Protein AF-A0A7T5E6T2-F1 (afdb_monomer)

Mean predicted aligned error: 6.25 Å

Structure (mmCIF, N/CA/C/O backbone):
data_AF-A0A7T5E6T2-F1
#
_entry.id   AF-A0A7T5E6T2-F1
#
loop_
_atom_site.group_PDB
_atom_site.id
_atom_site.type_symbol
_atom_site.label_atom_id
_atom_site.label_alt_id
_atom_site.label_comp_id
_atom_site.label_asym_id
_atom_site.label_entity_id
_atom_site.label_seq_id
_atom_site.pdbx_PDB_ins_code
_atom_site.Cartn_x
_atom_site.Cartn_y
_atom_site.Cartn_z
_atom_site.occupancy
_atom_site.B_iso_or_equiv
_atom_site.auth_seq_id
_atom_site.auth_comp_id
_atom_site.auth_asym_id
_atom_site.auth_atom_id
_atom_site.pdbx_PDB_model_num
ATOM 1 N N . MET A 1 1 ? 19.447 -19.735 -14.171 1.00 64.00 1 MET A N 1
ATOM 2 C CA . MET A 1 1 ? 18.869 -19.438 -12.833 1.00 64.00 1 MET A CA 1
ATOM 3 C C . MET A 1 1 ? 19.328 -18.117 -12.197 1.00 64.00 1 MET A C 1
ATOM 5 O O . MET A 1 1 ? 18.462 -17.393 -11.729 1.00 64.00 1 MET A O 1
ATOM 9 N N . ARG A 1 2 ? 20.623 -17.742 -12.170 1.00 75.25 2 ARG A N 1
ATOM 10 C CA . ARG A 1 2 ? 21.078 -16.485 -11.511 1.00 75.25 2 ARG A CA 1
ATOM 11 C C . ARG A 1 2 ? 20.467 -15.197 -12.093 1.00 75.25 2 ARG A C 1
ATOM 13 O O . ARG A 1 2 ? 20.034 -14.339 -11.336 1.00 75.25 2 ARG A O 1
ATOM 20 N N . ARG A 1 3 ? 20.360 -15.096 -13.424 1.00 78.25 3 ARG A N 1
ATOM 21 C CA . ARG A 1 3 ? 19.766 -13.928 -14.108 1.00 78.25 3 ARG A CA 1
ATOM 22 C C . ARG A 1 3 ? 18.276 -13.746 -13.797 1.00 78.25 3 ARG A C 1
ATOM 24 O O . ARG A 1 3 ? 17.857 -12.635 -13.524 1.00 78.25 3 ARG A O 1
ATOM 31 N N . ALA A 1 4 ? 17.506 -14.836 -13.750 1.00 82.62 4 ALA A N 1
ATOM 32 C CA . ALA A 1 4 ? 16.081 -14.789 -13.409 1.00 82.62 4 ALA A CA 1
ATOM 33 C C . ALA A 1 4 ? 15.840 -14.274 -11.980 1.00 82.62 4 ALA A C 1
ATOM 35 O O . ALA A 1 4 ? 14.944 -13.468 -11.763 1.00 82.62 4 ALA A O 1
ATOM 36 N N . LYS A 1 5 ? 16.687 -14.676 -11.019 1.00 85.06 5 LYS A N 1
ATOM 37 C CA . LYS A 1 5 ? 16.641 -14.144 -9.648 1.00 85.06 5 LYS A CA 1
ATOM 38 C C . LYS A 1 5 ? 16.941 -12.645 -9.617 1.00 85.06 5 LYS A C 1
ATOM 40 O O . LYS A 1 5 ? 16.196 -11.900 -8.997 1.00 85.06 5 LYS A O 1
ATOM 45 N N . ALA A 1 6 ? 17.989 -12.204 -10.314 1.00 88.75 6 ALA A N 1
ATOM 46 C CA . ALA A 1 6 ? 18.343 -10.786 -10.390 1.00 88.75 6 ALA A CA 1
ATOM 47 C C . ALA A 1 6 ? 17.222 -9.938 -11.017 1.00 88.75 6 ALA A C 1
ATOM 49 O O . ALA A 1 6 ? 16.879 -8.891 -10.480 1.00 88.75 6 ALA A O 1
ATOM 50 N N . VAL A 1 7 ? 16.603 -10.423 -12.098 1.00 92.75 7 VAL A N 1
ATOM 51 C CA . VAL A 1 7 ? 15.439 -9.770 -12.718 1.00 92.75 7 VAL A CA 1
ATOM 52 C C . VAL A 1 7 ? 14.261 -9.720 -11.747 1.00 92.75 7 VAL A C 1
ATOM 54 O O . VAL A 1 7 ? 13.666 -8.662 -11.582 1.00 92.75 7 VAL A O 1
ATOM 57 N N . GLY A 1 8 ? 13.964 -10.820 -11.050 1.00 92.69 8 GLY A N 1
ATOM 58 C CA . GLY A 1 8 ? 12.902 -10.859 -10.043 1.00 92.69 8 GLY A CA 1
ATOM 59 C C . GLY A 1 8 ? 13.106 -9.837 -8.921 1.00 92.69 8 GLY A C 1
ATOM 60 O O . GLY A 1 8 ? 12.185 -9.093 -8.600 1.00 92.69 8 GLY A O 1
ATOM 61 N N . PHE A 1 9 ? 14.322 -9.737 -8.373 1.00 94.12 9 PHE A N 1
ATOM 62 C CA . PHE A 1 9 ? 14.647 -8.720 -7.367 1.00 94.12 9 PHE A CA 1
ATOM 63 C C . PHE A 1 9 ? 14.574 -7.298 -7.923 1.00 94.12 9 PHE A C 1
ATOM 65 O O . PHE A 1 9 ? 14.091 -6.406 -7.231 1.00 94.12 9 PHE A O 1
ATOM 72 N N . GLY A 1 10 ? 15.004 -7.086 -9.168 1.00 95.81 10 GLY A N 1
ATOM 73 C CA . GLY A 1 10 ? 14.879 -5.795 -9.840 1.00 95.81 10 GLY A CA 1
ATOM 74 C C . GLY A 1 10 ? 13.421 -5.357 -9.984 1.00 95.81 10 GLY A C 1
ATOM 75 O O . GLY A 1 10 ? 13.083 -4.231 -9.633 1.00 95.81 10 GLY A O 1
ATOM 76 N N . LEU A 1 11 ? 12.544 -6.262 -10.429 1.00 96.00 11 LEU A N 1
ATOM 77 C CA . LEU A 1 11 ? 11.109 -5.998 -10.564 1.00 96.00 11 LEU A CA 1
ATOM 78 C C . LEU A 1 11 ? 10.440 -5.749 -9.211 1.00 96.00 11 LEU A C 1
ATOM 80 O O . LEU A 1 11 ? 9.658 -4.811 -9.089 1.00 96.00 11 LEU A O 1
ATOM 84 N N . LEU A 1 12 ? 10.778 -6.540 -8.188 1.00 95.25 12 LEU A N 1
ATOM 85 C CA . LEU A 1 12 ? 10.280 -6.322 -6.830 1.00 95.25 12 LEU A CA 1
ATOM 86 C C . LEU A 1 12 ? 10.723 -4.956 -6.290 1.00 95.25 12 LEU A C 1
ATOM 88 O O . LEU A 1 12 ? 9.910 -4.225 -5.733 1.00 95.25 12 LEU A O 1
ATOM 92 N N . GLY A 1 13 ? 11.991 -4.591 -6.487 1.00 96.69 13 GLY A N 1
ATOM 93 C CA . GLY A 1 13 ? 12.519 -3.288 -6.089 1.00 96.69 13 GLY A CA 1
ATOM 94 C C . GLY A 1 13 ? 11.804 -2.139 -6.796 1.00 96.69 13 GLY A C 1
ATOM 95 O O . GLY A 1 13 ? 11.354 -1.205 -6.138 1.00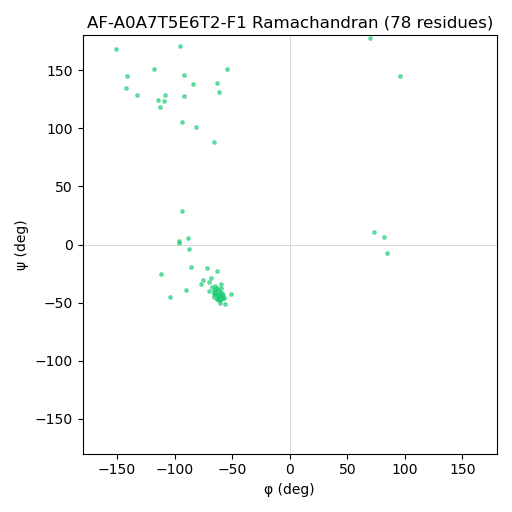 96.69 13 GLY A O 1
ATOM 96 N N . ALA A 1 14 ? 11.630 -2.236 -8.116 1.00 97.12 14 ALA A N 1
ATOM 97 C CA . ALA A 1 14 ? 10.882 -1.249 -8.889 1.00 97.12 14 ALA A CA 1
ATOM 98 C C . ALA A 1 14 ? 9.435 -1.117 -8.387 1.00 97.12 14 ALA A C 1
ATOM 100 O O . ALA A 1 14 ? 8.977 -0.006 -8.141 1.00 97.12 14 ALA A O 1
ATOM 101 N N . TYR A 1 15 ? 8.748 -2.236 -8.145 1.00 96.25 15 TYR A N 1
ATOM 102 C CA . TYR A 1 15 ? 7.388 -2.254 -7.608 1.00 96.25 15 TYR A CA 1
ATOM 103 C C . TYR A 1 15 ? 7.288 -1.580 -6.229 1.00 96.25 15 TYR A C 1
ATOM 105 O O . TYR A 1 15 ? 6.398 -0.757 -6.014 1.00 96.25 15 TYR A O 1
ATOM 113 N N . LEU A 1 16 ? 8.215 -1.864 -5.308 1.00 95.62 16 LEU A N 1
ATOM 114 C CA . LEU A 1 16 ? 8.235 -1.240 -3.979 1.00 95.62 16 LEU A CA 1
ATOM 115 C C . LEU A 1 16 ? 8.562 0.260 -4.041 1.00 95.62 16 LEU A C 1
ATOM 117 O O . LEU A 1 16 ? 7.974 1.045 -3.298 1.00 95.62 16 LEU A O 1
ATOM 121 N N . LEU A 1 17 ? 9.451 0.681 -4.945 1.00 96.94 17 LEU A N 1
ATOM 122 C CA . LEU A 1 17 ? 9.727 2.101 -5.184 1.00 96.94 17 LEU A CA 1
ATOM 123 C C . LEU A 1 17 ? 8.508 2.820 -5.773 1.00 96.94 17 LEU A C 1
ATOM 125 O O . LEU A 1 17 ? 8.166 3.916 -5.330 1.00 96.94 17 LEU A O 1
ATOM 129 N N . SER A 1 18 ? 7.809 2.194 -6.723 1.00 96.06 18 SER A N 1
ATOM 130 C CA . SER A 1 18 ? 6.550 2.715 -7.260 1.00 96.06 18 SER A CA 1
ATOM 131 C C . SER A 1 18 ? 5.463 2.796 -6.190 1.00 96.06 18 SER A C 1
ATOM 133 O O . SER A 1 18 ? 4.719 3.773 -6.169 1.00 96.06 18 SER A O 1
ATOM 135 N N . TYR A 1 19 ? 5.401 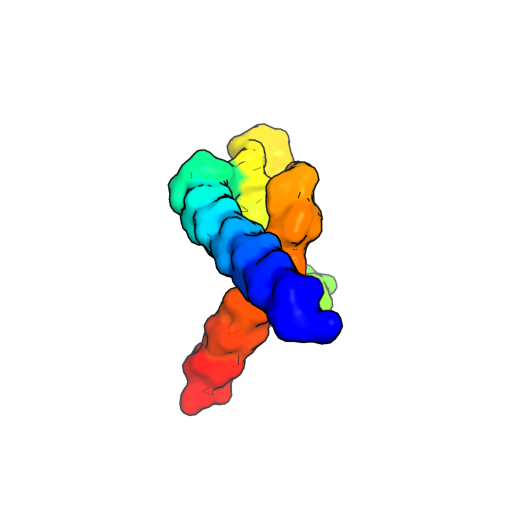1.830 -5.269 1.00 94.19 19 TYR A N 1
ATOM 136 C CA . TYR A 1 19 ? 4.503 1.900 -4.119 1.00 94.19 19 TYR A CA 1
ATOM 137 C C . TYR A 1 19 ? 4.825 3.099 -3.226 1.00 94.19 19 TYR A C 1
ATOM 139 O O . TYR A 1 19 ? 3.925 3.865 -2.893 1.00 94.19 19 TYR A O 1
ATOM 147 N N . ALA A 1 20 ? 6.099 3.304 -2.877 1.00 93.12 20 ALA A N 1
ATOM 148 C CA . ALA A 1 20 ? 6.519 4.445 -2.065 1.00 93.12 20 ALA A CA 1
ATOM 149 C C . ALA A 1 20 ? 6.160 5.782 -2.733 1.00 93.12 20 ALA A C 1
ATOM 151 O O . ALA A 1 20 ? 5.639 6.681 -2.076 1.00 93.12 20 ALA A O 1
ATOM 152 N N . TYR A 1 21 ? 6.357 5.891 -4.049 1.00 94.50 21 TYR A N 1
ATOM 153 C CA . TYR A 1 21 ? 5.912 7.047 -4.823 1.00 94.50 21 TYR A CA 1
ATOM 154 C C . TYR A 1 21 ? 4.386 7.227 -4.758 1.00 94.50 21 TYR A C 1
ATOM 156 O O . TYR A 1 21 ? 3.900 8.306 -4.415 1.00 94.50 21 TYR A O 1
ATOM 164 N N . ALA A 1 22 ? 3.616 6.168 -5.025 1.00 91.31 22 ALA A N 1
ATOM 165 C CA . ALA A 1 22 ? 2.156 6.214 -4.974 1.00 91.31 22 ALA A CA 1
ATOM 166 C C . ALA A 1 22 ? 1.645 6.612 -3.582 1.00 91.31 22 ALA A C 1
ATOM 168 O O . ALA A 1 22 ? 0.705 7.396 -3.471 1.00 91.31 22 ALA A O 1
ATOM 169 N N . ARG A 1 23 ? 2.309 6.154 -2.519 1.00 88.81 23 ARG A N 1
ATOM 170 C CA . ARG A 1 23 ? 1.977 6.490 -1.133 1.00 88.81 23 ARG A CA 1
ATOM 171 C C . ARG A 1 23 ? 2.042 7.989 -0.848 1.00 88.81 23 ARG A C 1
ATOM 173 O O . ARG A 1 23 ? 1.259 8.468 -0.036 1.00 88.81 23 ARG A O 1
ATOM 180 N N . VAL A 1 24 ? 2.966 8.695 -1.497 1.00 89.19 24 VAL A N 1
ATOM 181 C CA . VAL A 1 24 ? 3.211 10.129 -1.292 1.00 89.19 24 VAL A CA 1
ATOM 182 C C . VAL A 1 24 ? 2.361 10.991 -2.225 1.00 89.19 24 VAL A C 1
ATOM 184 O O . VAL A 1 24 ? 1.867 12.034 -1.806 1.00 89.19 24 VAL A O 1
ATOM 187 N N . PHE A 1 25 ? 2.186 10.573 -3.482 1.00 90.06 25 PHE A N 1
ATOM 188 C CA . PHE A 1 25 ? 1.620 11.437 -4.526 1.00 90.06 25 PHE A CA 1
ATOM 189 C C . PHE A 1 25 ? 0.232 11.023 -5.026 1.00 90.06 25 PHE A C 1
ATOM 191 O O . PHE A 1 25 ? -0.512 11.875 -5.507 1.00 90.06 25 PHE A O 1
ATOM 198 N N . VAL A 1 26 ? -0.123 9.740 -4.923 1.00 87.56 26 VAL A N 1
ATOM 199 C CA . VAL A 1 26 ? -1.382 9.192 -5.459 1.00 87.56 26 VAL A CA 1
ATOM 200 C C . VAL A 1 26 ? -2.392 8.941 -4.343 1.00 87.56 26 VAL A C 1
ATOM 202 O O . VAL A 1 26 ? -3.563 9.277 -4.470 1.00 87.56 26 VAL A O 1
ATOM 205 N N . PHE A 1 27 ? -1.961 8.349 -3.232 1.00 88.38 27 PHE A N 1
ATOM 206 C CA . PHE A 1 27 ? -2.849 8.049 -2.114 1.00 88.38 27 PHE A CA 1
ATOM 207 C C . PHE A 1 27 ? -3.041 9.302 -1.270 1.00 88.38 27 PHE A C 1
ATOM 209 O O . PHE A 1 27 ? -2.185 9.677 -0.474 1.00 88.38 27 PHE A O 1
ATOM 216 N N . HIS A 1 28 ? -4.181 9.956 -1.459 1.00 84.94 28 HIS A N 1
ATOM 217 C CA . HIS A 1 28 ? -4.475 11.246 -0.845 1.00 84.94 28 HIS A CA 1
ATOM 218 C C . HIS A 1 28 ? -4.855 11.138 0.629 1.00 84.94 28 HIS A C 1
ATOM 220 O O . HIS A 1 28 ? -4.564 12.040 1.409 1.00 84.94 28 HIS A O 1
ATOM 226 N N . ALA A 1 29 ? -5.534 10.055 0.998 1.00 84.50 29 ALA A N 1
ATOM 227 C CA . ALA A 1 29 ? -5.994 9.813 2.355 1.00 84.50 29 ALA A CA 1
ATOM 228 C C . ALA A 1 29 ? -6.076 8.312 2.636 1.00 84.50 29 ALA A C 1
ATOM 230 O O . ALA A 1 29 ? -5.965 7.480 1.729 1.00 84.50 29 ALA A O 1
ATOM 231 N N . VAL A 1 30 ? -6.252 7.978 3.912 1.00 84.75 30 VAL A N 1
ATOM 232 C CA . VAL A 1 30 ? -6.479 6.614 4.378 1.00 84.75 30 VAL A CA 1
ATOM 233 C C . VAL A 1 30 ? -7.645 6.599 5.348 1.00 84.75 30 VAL A C 1
ATOM 235 O O . VAL A 1 30 ? -7.657 7.352 6.319 1.00 84.75 30 VAL A O 1
ATOM 238 N N . GLU A 1 31 ? -8.602 5.722 5.095 1.00 85.38 31 GLU A N 1
ATOM 239 C CA . GLU A 1 31 ? -9.627 5.368 6.064 1.00 85.38 31 GLU A CA 1
ATOM 240 C C . GLU A 1 31 ? -9.147 4.159 6.858 1.00 85.38 31 GLU A C 1
ATOM 242 O O . GLU A 1 31 ? -8.708 3.156 6.291 1.00 85.38 31 GLU A O 1
ATOM 247 N N . GLN A 1 32 ? -9.179 4.274 8.183 1.00 82.50 32 GLN A N 1
ATOM 248 C CA . GLN A 1 32 ? -8.776 3.209 9.089 1.00 82.50 32 GLN A CA 1
ATOM 249 C C . GLN A 1 32 ? -10.011 2.660 9.783 1.00 82.50 32 GLN A C 1
ATOM 251 O O . GLN A 1 32 ? -10.740 3.389 10.447 1.00 82.50 32 GLN A O 1
ATOM 256 N N . TYR A 1 33 ? -10.211 1.361 9.651 1.00 79.31 33 TYR A N 1
ATOM 257 C CA . TYR A 1 33 ? -11.289 0.634 10.293 1.00 79.31 33 TYR A CA 1
ATOM 258 C C . TYR A 1 33 ? -10.687 -0.215 11.400 1.00 79.31 33 TYR A C 1
ATOM 260 O O . TYR A 1 33 ? -9.737 -0.952 11.155 1.00 79.31 33 TYR A O 1
ATOM 268 N N . THR A 1 34 ? -11.232 -0.126 12.610 1.00 72.56 34 THR A N 1
ATOM 269 C CA . THR A 1 34 ? -10.766 -0.885 13.787 1.00 72.56 34 THR A CA 1
ATOM 270 C C . THR A 1 34 ? -11.423 -2.264 13.905 1.00 72.56 34 THR A C 1
ATOM 272 O O . THR A 1 34 ? -11.078 -3.041 14.789 1.00 72.56 34 THR A O 1
ATOM 275 N N . GLY A 1 35 ? -12.370 -2.586 13.017 1.00 66.88 35 GLY A N 1
ATOM 276 C CA . GLY A 1 35 ? -13.153 -3.826 13.048 1.00 66.88 35 GLY A CA 1
ATOM 277 C C . GLY A 1 35 ? -14.387 -3.781 13.961 1.00 66.88 35 GLY A C 1
ATOM 278 O O . GLY A 1 35 ? -15.210 -4.687 13.897 1.00 66.88 35 GLY A O 1
ATOM 279 N N . ALA A 1 36 ? -14.572 -2.721 14.758 1.00 61.34 36 ALA A N 1
ATOM 280 C CA . ALA A 1 36 ? -15.754 -2.555 15.614 1.00 61.34 36 ALA A CA 1
ATOM 281 C C . ALA A 1 36 ? -17.046 -2.238 14.825 1.00 61.34 36 ALA A C 1
ATOM 283 O O . ALA A 1 36 ? -18.147 -2.476 15.310 1.00 61.34 36 ALA A O 1
ATOM 284 N N . GLU A 1 37 ? -16.922 -1.751 13.586 1.00 58.91 37 GLU A N 1
ATOM 285 C CA . GLU A 1 37 ? -18.033 -1.281 12.739 1.00 58.91 37 GLU A CA 1
ATOM 286 C C . GLU A 1 37 ? -18.597 -2.364 11.793 1.00 58.91 37 GLU A C 1
ATOM 288 O O . GLU A 1 37 ? -19.044 -2.071 10.685 1.00 58.91 37 GLU A O 1
ATOM 293 N N 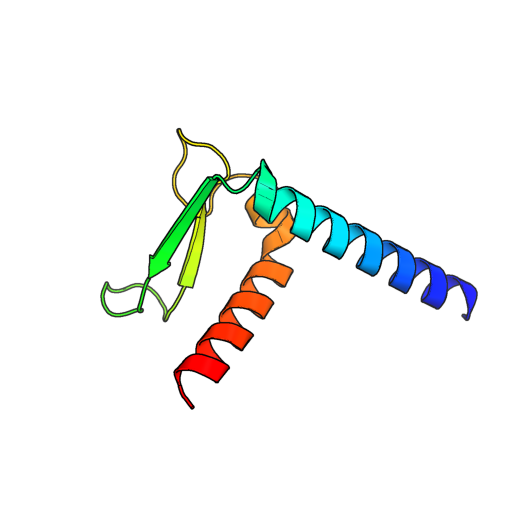. GLY A 1 38 ? -18.527 -3.646 12.171 1.00 58.19 38 GLY A N 1
ATOM 294 C CA . GLY A 1 38 ? -19.055 -4.750 11.351 1.00 58.19 38 GLY A CA 1
ATOM 295 C C . GLY A 1 38 ? -18.227 -5.084 10.101 1.00 58.19 38 GLY A C 1
ATOM 296 O O . GLY A 1 38 ? -18.660 -5.868 9.257 1.00 58.19 38 GLY A O 1
ATOM 297 N N . LYS A 1 39 ? -17.022 -4.520 9.978 1.00 57.78 39 LYS A N 1
ATOM 298 C CA . LYS A 1 39 ? -16.041 -4.875 8.942 1.00 57.78 39 LYS A CA 1
ATOM 299 C C . LYS A 1 39 ? -15.108 -5.972 9.459 1.00 57.78 39 LYS A C 1
ATOM 301 O O . LYS A 1 39 ? -14.787 -6.017 10.643 1.00 57.78 39 LYS A O 1
ATOM 306 N N . SER A 1 40 ? -14.682 -6.870 8.569 1.00 59.56 40 SER A N 1
ATOM 307 C CA . SER A 1 40 ? -13.828 -8.018 8.894 1.00 59.56 40 SER A CA 1
ATOM 308 C C . SER A 1 40 ? -12.432 -7.571 9.362 1.00 59.56 40 SER A C 1
ATOM 310 O O . SER A 1 40 ? -11.516 -7.438 8.551 1.00 59.56 40 SER A O 1
ATOM 312 N N . GLY A 1 41 ? -12.284 -7.335 10.667 1.00 67.94 41 GLY A N 1
ATOM 313 C CA . GLY A 1 41 ? -11.026 -6.971 11.323 1.00 67.94 41 GLY A CA 1
ATOM 314 C C . GLY A 1 41 ? -10.496 -5.566 10.989 1.00 67.94 41 GLY A C 1
ATOM 315 O O . GLY A 1 41 ? -11.095 -4.840 10.189 1.00 67.94 41 GLY A O 1
ATOM 316 N N . PRO A 1 42 ? -9.371 -5.161 11.610 1.00 73.38 42 PRO A N 1
ATOM 317 C CA . PRO A 1 42 ? -8.734 -3.891 11.304 1.00 73.38 42 PRO A CA 1
ATOM 318 C C . PRO A 1 42 ? -8.270 -3.810 9.840 1.00 73.38 42 PRO A C 1
ATOM 320 O O . PRO A 1 42 ? -7.598 -4.721 9.353 1.00 73.38 42 PRO A O 1
ATOM 323 N N . ARG A 1 43 ? -8.603 -2.722 9.136 1.00 79.38 43 ARG A N 1
ATOM 324 C CA . ARG A 1 43 ? -8.341 -2.524 7.694 1.00 79.38 43 ARG A CA 1
ATOM 325 C C . ARG A 1 43 ? -7.946 -1.076 7.408 1.00 79.38 43 ARG A C 1
ATOM 327 O O . ARG A 1 43 ? -8.487 -0.165 8.029 1.00 79.38 43 ARG A O 1
ATOM 334 N N . LYS A 1 44 ? -7.051 -0.858 6.442 1.00 81.69 44 LYS A N 1
ATOM 335 C CA . LYS A 1 44 ? -6.721 0.458 5.886 1.00 81.69 44 LYS A CA 1
ATOM 336 C C . LYS A 1 44 ? -7.149 0.524 4.420 1.00 81.69 44 LYS A C 1
ATOM 338 O O . LYS A 1 44 ? -6.711 -0.263 3.584 1.00 81.69 44 LYS A O 1
ATOM 343 N N . ASP A 1 45 ? -7.970 1.509 4.093 1.00 84.81 45 ASP A N 1
ATOM 344 C CA . ASP A 1 45 ? -8.388 1.771 2.722 1.00 84.81 45 ASP A CA 1
ATOM 345 C C . ASP A 1 45 ? -7.830 3.090 2.235 1.00 84.81 45 ASP A C 1
ATOM 347 O O . ASP A 1 45 ? -8.121 4.148 2.787 1.00 84.81 45 ASP A O 1
ATOM 351 N N . TYR A 1 46 ? -7.013 3.026 1.187 1.00 84.56 46 TYR A N 1
ATOM 352 C CA . TYR A 1 46 ? -6.447 4.224 0.593 1.00 84.56 46 TYR A CA 1
ATOM 353 C C . TYR A 1 46 ? -7.415 4.839 -0.403 1.00 84.56 46 TYR A C 1
ATOM 355 O O . TYR A 1 46 ? -8.041 4.144 -1.204 1.00 84.56 46 TYR A O 1
ATOM 363 N N . ILE A 1 47 ? -7.499 6.162 -0.358 1.00 85.62 47 ILE A N 1
ATOM 364 C CA . ILE A 1 47 ? -8.251 6.966 -1.310 1.00 85.62 47 ILE A CA 1
ATOM 365 C C . ILE A 1 47 ? -7.276 7.383 -2.407 1.00 85.62 47 ILE A C 1
ATOM 367 O O . ILE A 1 47 ? -6.409 8.234 -2.186 1.00 85.62 47 ILE A O 1
ATOM 371 N N . THR A 1 48 ? -7.387 6.763 -3.582 1.00 83.19 48 THR A N 1
ATOM 372 C CA . THR A 1 48 ? -6.504 7.056 -4.727 1.00 83.19 48 THR A CA 1
ATOM 373 C C . THR A 1 48 ? -6.993 8.238 -5.561 1.00 83.19 48 THR A C 1
ATOM 375 O O . THR A 1 48 ? -6.222 8.833 -6.306 1.00 83.19 48 THR A O 1
ATOM 378 N N . LYS A 1 49 ? -8.277 8.596 -5.435 1.00 79.75 49 LYS A N 1
ATOM 379 C CA . LYS A 1 49 ? -8.915 9.733 -6.107 1.00 79.75 49 LYS A CA 1
ATOM 380 C C . LYS A 1 49 ? -9.907 10.386 -5.156 1.00 79.75 49 LYS A C 1
ATOM 382 O O . LYS A 1 49 ? -10.669 9.689 -4.498 1.00 79.75 49 LYS A O 1
ATOM 387 N N . ARG A 1 50 ? -9.893 11.720 -5.074 1.00 75.00 50 ARG A N 1
ATOM 388 C CA . ARG A 1 50 ? -10.675 12.486 -4.080 1.00 75.00 50 ARG A CA 1
ATOM 389 C C . ARG A 1 50 ? -12.194 12.341 -4.220 1.00 75.00 50 ARG A C 1
ATOM 391 O O . ARG A 1 50 ? -12.910 12.597 -3.264 1.00 75.00 50 ARG A O 1
ATOM 398 N N . ASP A 1 51 ? -12.667 11.975 -5.401 1.00 82.56 51 ASP A N 1
ATOM 399 C CA . ASP A 1 51 ? -14.074 11.800 -5.759 1.00 82.56 51 ASP A CA 1
ATOM 400 C C . ASP A 1 51 ? -14.547 10.343 -5.654 1.00 82.56 51 ASP A C 1
ATOM 402 O O . ASP A 1 51 ? -15.691 10.047 -5.998 1.00 82.56 51 ASP A O 1
ATOM 406 N N . ARG A 1 52 ? -13.683 9.422 -5.205 1.00 78.25 52 ARG A N 1
ATOM 407 C CA . ARG A 1 52 ? -13.994 7.993 -5.141 1.00 78.25 52 ARG A CA 1
ATOM 408 C C . ARG A 1 52 ? -13.966 7.439 -3.719 1.00 78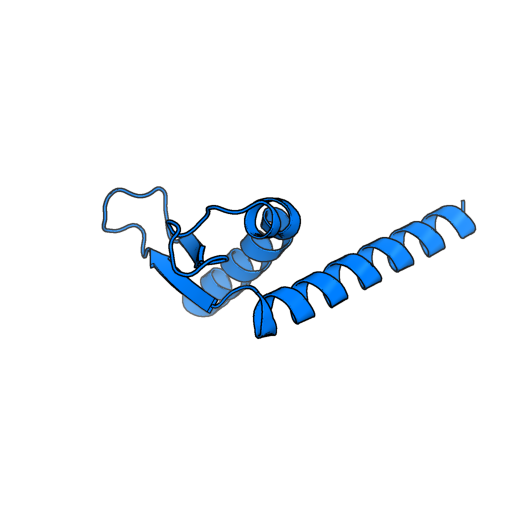.25 52 ARG A C 1
ATOM 410 O O . ARG A 1 52 ? -13.200 7.934 -2.892 1.00 78.25 52 ARG A O 1
ATOM 417 N N . PRO A 1 53 ? -14.759 6.387 -3.449 1.00 83.69 53 PRO A N 1
ATOM 418 C CA . PRO A 1 53 ? -14.689 5.649 -2.196 1.00 83.69 53 PRO A CA 1
ATOM 419 C C . PRO A 1 53 ? -13.281 5.126 -1.887 1.00 83.69 53 PRO A C 1
ATOM 421 O O . PRO A 1 53 ? -12.491 4.806 -2.781 1.00 83.69 53 PRO A O 1
ATOM 424 N N . ALA A 1 54 ? -12.975 4.999 -0.597 1.00 84.19 54 ALA A N 1
ATOM 425 C CA . ALA A 1 54 ? -11.733 4.392 -0.145 1.00 84.19 54 ALA A CA 1
ATOM 426 C C . ALA A 1 54 ? -11.657 2.912 -0.565 1.00 84.19 54 ALA A C 1
ATOM 428 O O . ALA A 1 54 ? -12.640 2.172 -0.498 1.00 84.19 54 ALA A O 1
ATOM 429 N N . GLY A 1 55 ? -10.475 2.470 -1.003 1.00 82.81 55 GLY A N 1
ATOM 430 C CA . GLY A 1 55 ? -10.272 1.112 -1.516 1.00 82.81 55 GLY A CA 1
ATOM 431 C C . GLY A 1 55 ? -10.694 0.916 -2.978 1.00 82.81 55 GLY A C 1
ATOM 432 O O . GL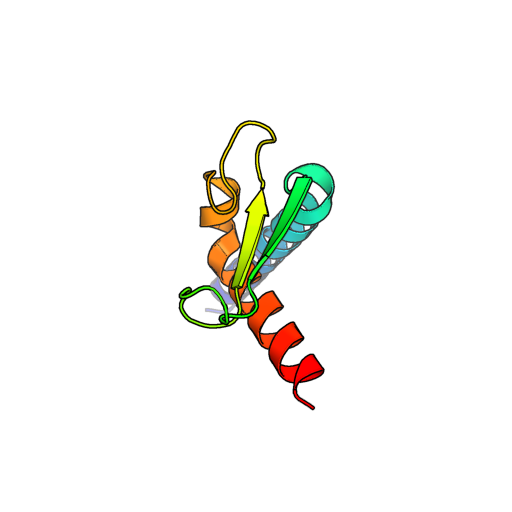Y A 1 55 ? -10.650 -0.207 -3.485 1.00 82.81 55 GLY A O 1
ATOM 433 N N . GLU A 1 56 ? -11.071 1.990 -3.675 1.00 82.06 56 GLU A N 1
ATOM 434 C CA . GLU A 1 56 ? -11.239 1.996 -5.127 1.00 82.06 56 GLU A CA 1
ATOM 435 C C . GLU A 1 56 ? -9.988 2.489 -5.868 1.00 82.06 56 GLU A C 1
ATOM 437 O O . GLU A 1 56 ? -9.037 3.004 -5.285 1.00 82.06 56 GLU A O 1
ATOM 442 N N . GLY A 1 57 ? -10.004 2.339 -7.195 1.00 85.88 57 GLY A N 1
ATOM 443 C CA . GLY A 1 57 ? -8.904 2.732 -8.070 1.00 85.88 57 GLY A CA 1
ATOM 444 C C . GLY A 1 57 ? -7.973 1.569 -8.388 1.00 85.88 57 GLY A C 1
ATOM 445 O O . GLY A 1 57 ? -7.737 0.674 -7.577 1.00 85.88 57 GLY A O 1
ATOM 446 N N . TRP A 1 58 ? -7.444 1.570 -9.608 1.00 89.81 58 TRP A N 1
ATOM 447 C CA . TRP A 1 58 ? -6.556 0.501 -10.059 1.00 89.81 58 TRP A CA 1
ATOM 448 C C . TRP A 1 58 ? -5.224 0.537 -9.301 1.00 89.81 58 TRP A C 1
ATOM 450 O O . TRP A 1 58 ? -4.628 -0.508 -9.068 1.00 89.81 58 TRP A O 1
ATOM 460 N N . GLU A 1 59 ? -4.793 1.715 -8.846 1.00 90.06 59 GLU A N 1
ATOM 461 C CA . GLU A 1 59 ? -3.575 1.903 -8.061 1.00 90.06 59 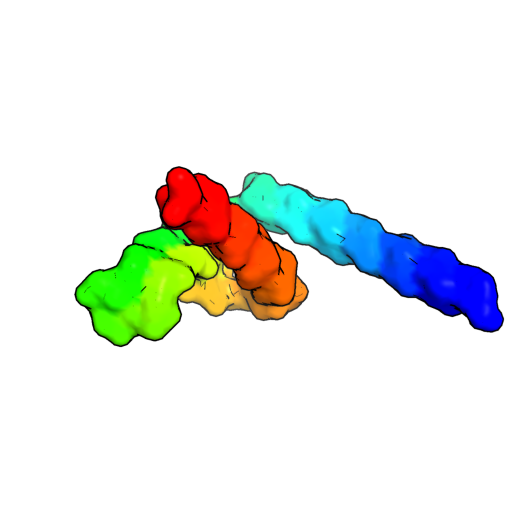GLU A CA 1
ATOM 462 C C . GLU A 1 59 ? -3.674 1.174 -6.716 1.00 90.06 59 GLU A C 1
ATOM 464 O O . GLU A 1 59 ? -2.736 0.488 -6.313 1.00 90.06 59 GLU A O 1
ATOM 469 N N . TYR A 1 60 ? -4.833 1.253 -6.052 1.00 88.56 60 TYR A N 1
ATOM 470 C CA . TYR A 1 60 ? -5.090 0.510 -4.818 1.00 88.56 60 TYR A CA 1
ATOM 471 C C . TYR A 1 60 ? -5.002 -0.999 -5.059 1.00 88.56 60 TYR A C 1
ATOM 473 O O . TYR A 1 60 ? -4.341 -1.702 -4.301 1.00 88.56 60 TYR A O 1
ATOM 481 N N . GLN A 1 61 ? -5.602 -1.493 -6.146 1.00 90.25 61 GLN A N 1
ATOM 482 C CA . GLN A 1 61 ? -5.586 -2.918 -6.492 1.00 90.25 61 GLN A CA 1
ATOM 483 C C . GLN A 1 61 ? -4.176 -3.422 -6.825 1.00 90.25 61 GLN A C 1
ATOM 485 O O . GLN A 1 61 ? -3.773 -4.481 -6.348 1.00 90.25 61 GLN A O 1
ATOM 490 N N . VAL A 1 62 ? -3.399 -2.646 -7.590 1.00 93.69 62 VAL A N 1
ATOM 491 C CA . VAL A 1 62 ? -2.005 -2.975 -7.932 1.00 93.69 62 VAL A CA 1
ATOM 492 C C . VAL A 1 62 ? -1.146 -3.092 -6.680 1.00 93.69 62 VAL A C 1
ATOM 494 O O . VAL A 1 62 ? -0.323 -4.000 -6.591 1.00 93.69 62 VAL A O 1
ATOM 497 N N . PHE A 1 63 ? -1.346 -2.201 -5.710 1.00 93.81 63 PHE A N 1
ATOM 498 C CA . PHE A 1 63 ? -0.526 -2.145 -4.504 1.00 93.81 63 PHE A CA 1
ATOM 499 C C . PHE A 1 63 ? -1.107 -2.886 -3.297 1.00 93.81 63 PHE A C 1
ATOM 501 O O . PHE A 1 63 ? -0.469 -2.918 -2.239 1.00 93.81 63 PHE A O 1
ATOM 508 N N . LEU A 1 64 ? -2.270 -3.526 -3.445 1.00 91.00 64 LEU A N 1
ATOM 509 C CA . LEU A 1 64 ? -2.971 -4.223 -2.368 1.00 91.00 64 LEU A CA 1
ATOM 510 C C . LEU A 1 64 ? -2.075 -5.206 -1.592 1.00 91.00 64 LEU A C 1
ATOM 512 O O . LEU A 1 64 ? -2.124 -5.182 -0.361 1.00 91.00 64 LEU A O 1
ATOM 516 N N . PRO A 1 65 ? -1.204 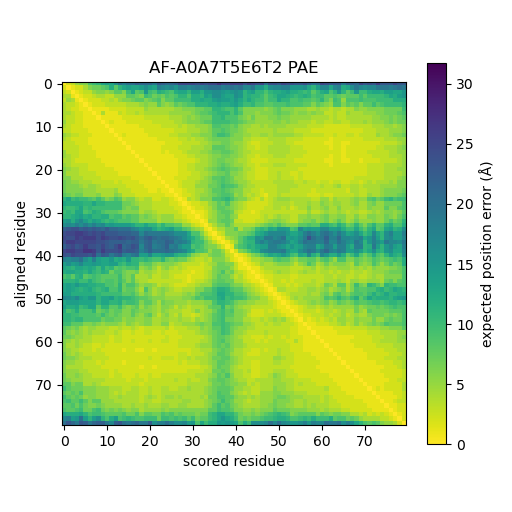-6.018 -2.232 1.00 92.94 65 PRO A N 1
ATOM 517 C CA . PRO A 1 65 ? -0.306 -6.902 -1.492 1.00 92.94 65 PRO A CA 1
ATOM 518 C C . PRO A 1 65 ? 0.614 -6.151 -0.520 1.00 92.94 65 PRO A C 1
ATOM 520 O O . PRO A 1 65 ? 0.772 -6.566 0.627 1.00 92.94 65 PRO A O 1
ATOM 523 N N . THR A 1 66 ? 1.189 -5.022 -0.942 1.00 93.50 66 THR A N 1
ATOM 524 C CA . THR A 1 66 ? 2.091 -4.222 -0.096 1.00 93.50 66 THR A CA 1
ATOM 525 C C . THR A 1 66 ? 1.328 -3.533 1.024 1.00 93.50 66 THR A C 1
ATOM 527 O O . THR A 1 66 ? 1.785 -3.519 2.165 1.00 93.50 66 THR A O 1
ATOM 530 N N . ILE A 1 67 ? 0.134 -3.026 0.711 1.00 90.62 67 ILE A N 1
ATOM 531 C CA . ILE A 1 67 ? -0.783 -2.416 1.677 1.00 90.62 67 ILE A CA 1
ATOM 532 C C . ILE A 1 67 ? -1.109 -3.408 2.799 1.00 90.62 67 ILE A C 1
ATOM 534 O O . ILE A 1 67 ? -1.001 -3.064 3.973 1.00 90.62 67 ILE A O 1
ATOM 538 N N . LYS A 1 68 ? -1.431 -4.663 2.459 1.00 89.25 68 LYS A N 1
ATOM 539 C CA . LYS A 1 68 ? -1.724 -5.712 3.448 1.00 89.25 68 LYS A CA 1
ATOM 540 C C . LYS A 1 68 ? -0.526 -6.083 4.315 1.00 89.25 68 LYS A C 1
ATOM 542 O O . LYS A 1 68 ? -0.695 -6.328 5.508 1.00 89.25 68 LYS A O 1
ATOM 547 N N . VAL A 1 69 ? 0.681 -6.078 3.755 1.00 90.62 69 VAL A N 1
ATOM 548 C CA . VAL A 1 69 ? 1.905 -6.272 4.545 1.00 90.62 69 VAL A CA 1
ATOM 549 C C . VAL A 1 69 ? 2.114 -5.109 5.523 1.00 90.62 69 VAL A C 1
ATOM 551 O O . VAL A 1 69 ? 2.372 -5.348 6.701 1.00 90.62 69 VAL A O 1
ATOM 554 N N . GLU A 1 70 ? 1.947 -3.860 5.078 1.00 88.31 70 GLU A N 1
ATOM 555 C CA . GLU A 1 70 ? 2.051 -2.669 5.936 1.00 88.31 70 GLU A CA 1
ATOM 556 C C . GLU A 1 70 ? 1.014 -2.688 7.073 1.00 88.31 70 GLU A C 1
ATOM 558 O O . GLU A 1 70 ? 1.348 -2.409 8.229 1.00 88.31 70 GLU A O 1
ATOM 563 N N . GLU A 1 71 ? -0.236 -3.046 6.764 1.00 86.50 71 GLU A N 1
ATOM 564 C CA . GLU A 1 71 ? -1.299 -3.259 7.753 1.00 86.50 71 GLU A CA 1
ATOM 565 C C . GLU A 1 71 ? -0.897 -4.309 8.791 1.00 86.50 71 GLU A C 1
ATOM 567 O O . GLU A 1 71 ? -0.960 -4.036 9.989 1.00 86.50 71 GLU A O 1
ATOM 572 N N . GLY A 1 72 ? -0.441 -5.484 8.345 1.00 84.62 72 GLY A N 1
ATOM 573 C CA . GLY A 1 72 ? -0.032 -6.575 9.229 1.00 84.62 72 GLY A CA 1
ATOM 574 C C . GLY A 1 72 ? 1.102 -6.178 10.173 1.00 84.62 72 GLY A C 1
ATOM 575 O O . GLY A 1 72 ? 1.021 -6.442 11.372 1.00 84.62 72 GLY A O 1
ATOM 576 N N . ILE A 1 73 ? 2.123 -5.482 9.659 1.00 88.06 73 ILE A N 1
ATOM 577 C CA . ILE A 1 73 ? 3.239 -4.974 10.470 1.00 88.06 73 ILE A CA 1
ATOM 578 C C . ILE A 1 73 ? 2.740 -3.953 11.494 1.00 88.06 73 ILE A C 1
ATOM 580 O O . ILE A 1 73 ? 3.083 -4.050 12.670 1.00 88.06 73 ILE A O 1
ATOM 584 N N . THR A 1 74 ? 1.910 -2.994 11.069 1.00 83.88 74 THR A N 1
ATOM 585 C CA . THR A 1 74 ? 1.374 -1.961 11.970 1.00 83.88 74 THR A CA 1
ATOM 586 C C . THR A 1 74 ? 0.558 -2.597 13.094 1.00 83.88 74 THR A C 1
ATOM 588 O O . THR A 1 74 ? 0.765 -2.271 14.258 1.00 83.88 74 THR A O 1
ATOM 591 N N . ASN A 1 75 ? -0.333 -3.532 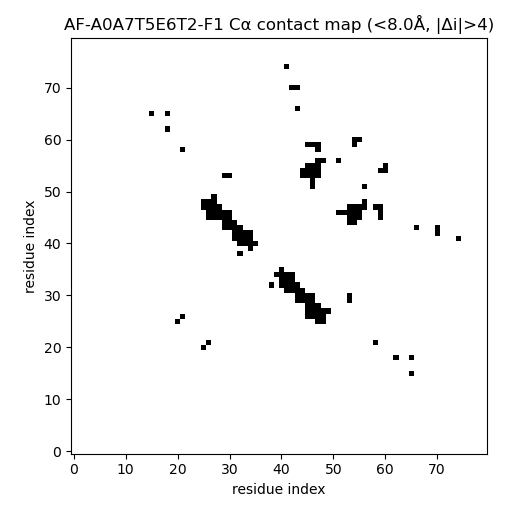12.758 1.00 81.12 75 ASN A N 1
ATOM 592 C CA . ASN A 1 75 ? -1.194 -4.201 13.730 1.00 81.12 75 ASN A CA 1
ATOM 593 C C . ASN A 1 75 ? -0.385 -5.059 14.710 1.00 81.12 75 ASN A C 1
ATOM 595 O O . ASN A 1 75 ? -0.665 -5.050 15.905 1.00 81.12 75 ASN A O 1
ATOM 599 N N . TYR A 1 76 ? 0.641 -5.768 14.230 1.00 82.81 76 TYR A N 1
ATOM 600 C CA . TYR A 1 76 ? 1.540 -6.535 15.094 1.00 82.81 76 TYR A CA 1
ATOM 601 C C . TYR A 1 76 ? 2.281 -5.639 16.094 1.00 82.81 76 TYR A C 1
ATOM 603 O O . TYR A 1 76 ? 2.378 -5.985 17.267 1.00 82.81 76 TYR A O 1
ATOM 611 N N . LEU A 1 77 ? 2.780 -4.484 15.642 1.00 85.38 77 LEU A N 1
ATOM 612 C CA . LEU A 1 77 ? 3.464 -3.524 16.509 1.00 85.38 77 LEU A CA 1
ATOM 613 C C . LEU A 1 77 ? 2.515 -2.830 17.489 1.00 85.38 77 LEU A C 1
ATOM 615 O O . LEU A 1 77 ? 2.939 -2.490 18.584 1.00 85.38 77 LEU A O 1
ATOM 619 N N . HIS A 1 78 ? 1.257 -2.612 17.105 1.00 76.81 78 HIS A N 1
ATOM 620 C CA . HIS A 1 78 ? 0.258 -1.974 17.962 1.00 76.81 78 HIS A CA 1
ATOM 621 C C . HIS A 1 78 ? -0.274 -2.903 19.064 1.00 76.81 78 HIS A C 1
ATOM 623 O O . HIS A 1 78 ? -0.628 -2.435 20.139 1.00 76.81 78 HIS A O 1
ATOM 629 N N . ASN A 1 79 ? -0.327 -4.214 18.805 1.00 70.06 79 ASN A N 1
ATOM 630 C CA . ASN A 1 79 ? -0.829 -5.220 19.749 1.00 70.06 79 ASN A CA 1
ATOM 631 C C . ASN A 1 79 ? 0.249 -5.785 20.697 1.00 70.06 79 ASN A C 1
ATOM 633 O O . ASN A 1 79 ? -0.032 -6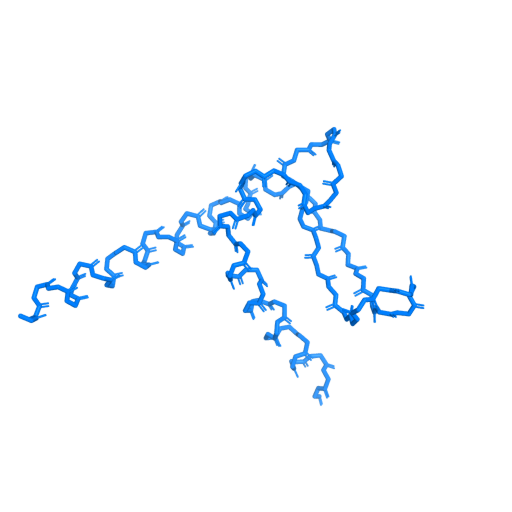.737 21.427 1.00 70.06 79 ASN A O 1
ATOM 637 N N . ARG A 1 80 ? 1.475 -5.256 20.657 1.00 57.12 80 ARG A N 1
ATOM 638 C CA . ARG A 1 80 ? 2.592 -5.636 21.528 1.00 57.12 80 ARG A CA 1
ATOM 639 C C . ARG A 1 80 ? 2.859 -4.543 22.553 1.00 57.12 80 ARG A C 1
ATOM 641 O O . ARG A 1 80 ? 3.172 -4.923 23.701 1.00 57.12 80 ARG A O 1
#

Solvent-accessible surface area (backbone atoms only — not comparable to full-atom values): 4665 Å² total; per-residue (Å²): 112,71,66,60,52,52,50,51,52,49,52,51,51,51,51,54,52,51,46,56,50,36,57,72,76,41,36,78,46,71,49,78,43,79,28,84,84,83,46,92,50,66,45,79,24,42,18,51,46,96,92,50,63,63,61,37,57,69,68,43,64,75,42,40,69,58,52,53,50,53,50,52,52,52,52,54,64,72,77,106

Radius of gyration: 14.99 Å; Cα contacts (8 Å, |Δi|>4): 74; chains: 1; bounding box: 40×32×36 Å

Secondary structure (DSSP, 8-state):
-HHHHHHHHHHHHHHHHHHHHHHHHT--EEEEE-STTSSSSSEEEEESSTTS-TT-SHHHHHHHHHHHHHHHHHHHHHT-

Nearest PDB structures (foldseek):
  7sta-assembly3_C  TM=5.067E-01  e=1.034E+00  Homo sapiens
  2hci-assembly1_B  TM=4.970E-01  e=5.659E+00  unclassified
  1o7z-assembly1_A  TM=5.079E-01  e=7.350E+00  Homo sapiens
  5ur7-assembly1_B  TM=4.786E-01  e=6.450E+00  Homo sapiens

Sequence (80 aa):
MRRAKAVGFGLLGAYLLSYAYARVFVFHAVEQYTGAEGKSGPRKDYITKRDRPAGEGWEYQVFLPTIKVEEGITNYLHNR

Foldseek 3Di:
DVVVVVVVVVVVVVLVVVVVVCVVPQFPDWDWDCCPPVDDHTAIFTDRDPPDDTCDDVSSVSCVVVRVVVVVVVVVVVVD

pLDDT: mean 84.08, std 10.23, range [57.12, 97.12]